Protein AF-E2S4E9-F1 (afdb_monomer)

Radius of gyration: 18.9 Å; Cα contacts (8 Å, |Δi|>4): 84; chains: 1; bounding box: 50×33×47 Å

Sequence (139 aa):
MYGCVAVSAIFLILALAISSYWALLGMSIAMVLSCIPWTILRVSIDSKDRKPLSSLDEYEARVLDQWRRKAFQLSNAFLFAGGLVTLLVGNWFLGGGITGTIGTKYLLGAGYYLLFSYFISATLPAVGYALTFNQNSED

Nearest PDB structures (foldseek):
  8gym-assembly1_x  TM=4.354E-01  e=5.637E-01  Tetrahymena thermophila SB210

pLDDT: mean 72.75, std 10.03, range [39.22, 86.31]

Foldseek 3Di:
DVVLLVQLVVLLVVCLVVVDPVSVVSSVVSVVVLVVVVVVLCVVCVVVVPDPPVPDDPVLVVQLVVQLVVLVVQLVVLVVVLVVCLVVCCCPPVVPDLDDPVSVSSVVVSVSSNVSSCSVSSCRSSVSSCVVVVVPPDD

Structure (mmCIF, N/CA/C/O backbone):
data_AF-E2S4E9-F1
#
_entry.id   AF-E2S4E9-F1
#
loop_
_atom_site.group_PDB
_atom_site.id
_atom_site.type_symbol
_atom_site.label_atom_id
_atom_site.label_alt_id
_atom_site.label_comp_id
_atom_site.label_asym_id
_atom_site.label_entity_id
_atom_site.label_seq_id
_atom_site.pdbx_PDB_ins_code
_atom_site.Cartn_x
_atom_site.Cartn_y
_atom_site.Cartn_z
_atom_site.occupancy
_atom_site.B_iso_or_equiv
_atom_site.auth_seq_id
_atom_site.auth_comp_id
_atom_site.auth_asym_id
_atom_site.auth_atom_id
_atom_site.pdbx_PDB_model_num
ATOM 1 N N . MET A 1 1 ? -4.400 11.845 4.364 1.00 73.94 1 MET A N 1
ATOM 2 C CA . MET A 1 1 ? -3.660 10.597 4.061 1.00 73.94 1 MET A CA 1
ATOM 3 C C . MET A 1 1 ? -3.758 10.207 2.589 1.00 73.94 1 MET A C 1
ATOM 5 O O . MET A 1 1 ? -2.726 10.204 1.935 1.00 73.94 1 MET A O 1
ATOM 9 N N . TYR A 1 2 ? -4.956 9.935 2.048 1.00 76.81 2 TYR A N 1
ATOM 10 C CA . TYR A 1 2 ? -5.120 9.504 0.647 1.00 76.81 2 TYR A CA 1
ATOM 11 C C . TYR A 1 2 ? -4.526 10.483 -0.378 1.00 76.81 2 TYR A C 1
ATOM 13 O O . TYR A 1 2 ? -3.911 10.041 -1.338 1.00 76.81 2 TYR A O 1
ATOM 21 N N . GLY A 1 3 ? -4.606 11.797 -0.130 1.00 76.56 3 GLY A N 1
ATOM 22 C CA . GLY A 1 3 ? -3.938 12.801 -0.968 1.00 76.56 3 GLY A CA 1
ATOM 23 C C . GLY A 1 3 ? -2.413 12.637 -1.020 1.00 76.56 3 GLY A C 1
ATOM 24 O O . GLY A 1 3 ? -1.836 12.656 -2.098 1.00 76.56 3 GLY A O 1
ATOM 25 N N . CYS A 1 4 ? -1.753 12.385 0.116 1.00 78.12 4 CYS A N 1
ATOM 26 C CA . CYS A 1 4 ? -0.304 12.149 0.161 1.00 78.12 4 CYS A CA 1
ATOM 27 C C . CYS A 1 4 ? 0.091 10.850 -0.557 1.00 78.12 4 CYS A C 1
ATOM 29 O O . CYS A 1 4 ? 1.117 10.814 -1.227 1.00 78.12 4 CYS A O 1
ATOM 31 N N . VAL A 1 5 ? -0.743 9.810 -0.447 1.00 79.62 5 VAL A N 1
ATOM 32 C CA . VAL A 1 5 ? -0.563 8.533 -1.157 1.00 79.62 5 VAL A CA 1
ATOM 33 C C . VAL A 1 5 ? -0.749 8.704 -2.670 1.00 79.62 5 VAL A C 1
ATOM 35 O O . VAL A 1 5 ? 0.020 8.161 -3.454 1.00 79.62 5 VAL A O 1
ATOM 38 N N . ALA A 1 6 ? -1.728 9.502 -3.104 1.00 81.62 6 ALA A N 1
ATOM 39 C CA . ALA A 1 6 ? -1.923 9.810 -4.519 1.00 81.62 6 ALA A CA 1
ATOM 40 C C . ALA A 1 6 ? -0.744 10.616 -5.086 1.00 81.62 6 ALA A C 1
ATOM 42 O O . ALA A 1 6 ? -0.234 10.302 -6.159 1.00 81.62 6 ALA A O 1
ATOM 43 N N . VAL A 1 7 ? -0.262 11.612 -4.337 1.00 82.25 7 VAL A N 1
ATOM 44 C CA . VAL A 1 7 ? 0.911 12.411 -4.716 1.00 82.25 7 VAL A CA 1
ATOM 45 C C . VAL A 1 7 ? 2.163 11.535 -4.811 1.00 82.25 7 VAL A C 1
ATOM 47 O O . VAL A 1 7 ? 2.887 11.627 -5.801 1.00 82.25 7 VAL A O 1
ATOM 50 N N . SER A 1 8 ? 2.409 10.638 -3.850 1.00 80.31 8 SER A N 1
ATOM 51 C CA . SER A 1 8 ? 3.558 9.725 -3.922 1.00 80.31 8 SER A CA 1
ATOM 52 C C . SER A 1 8 ? 3.439 8.724 -5.077 1.00 80.31 8 SER A C 1
ATOM 54 O O . SER A 1 8 ? 4.441 8.450 -5.736 1.00 80.31 8 SER A O 1
ATOM 56 N N . ALA A 1 9 ? 2.235 8.245 -5.404 1.00 81.56 9 ALA A N 1
ATOM 57 C CA . ALA A 1 9 ? 2.006 7.403 -6.578 1.00 81.56 9 ALA A CA 1
ATOM 58 C C . ALA A 1 9 ? 2.299 8.142 -7.899 1.00 81.56 9 ALA A C 1
ATOM 60 O O . ALA A 1 9 ? 2.936 7.579 -8.788 1.00 81.56 9 ALA A O 1
ATOM 61 N N . ILE A 1 10 ? 1.912 9.417 -8.018 1.00 83.94 10 ILE A N 1
ATOM 62 C CA . ILE A 1 10 ? 2.220 10.249 -9.195 1.00 83.94 10 ILE A CA 1
ATOM 63 C C . ILE A 1 10 ? 3.736 10.437 -9.342 1.00 83.94 10 ILE A C 1
ATOM 65 O O . ILE A 1 10 ? 4.281 10.251 -10.433 1.00 83.94 10 ILE A O 1
ATOM 69 N N . PHE A 1 11 ? 4.437 10.740 -8.245 1.00 80.50 11 PHE A N 1
ATOM 70 C CA . PHE A 1 11 ? 5.897 10.859 -8.259 1.00 80.50 11 PHE A CA 1
ATOM 71 C C . PHE A 1 11 ? 6.598 9.538 -8.595 1.00 80.50 11 PHE A C 1
ATOM 73 O O . PHE A 1 11 ? 7.605 9.565 -9.299 1.00 80.50 11 PHE A O 1
ATOM 80 N N . LEU A 1 12 ? 6.059 8.388 -8.175 1.00 80.62 12 LEU A N 1
ATOM 81 C CA . LEU A 1 12 ? 6.574 7.074 -8.570 1.00 80.62 12 LEU A CA 1
ATOM 82 C C . LEU A 1 12 ? 6.450 6.845 -10.081 1.00 80.62 12 LEU A C 1
ATOM 84 O O . LEU A 1 12 ? 7.404 6.393 -10.712 1.00 80.62 12 LEU A O 1
ATOM 88 N N . ILE A 1 13 ? 5.298 7.168 -10.673 1.00 82.56 13 ILE A N 1
ATOM 89 C CA . ILE A 1 13 ? 5.078 7.020 -12.120 1.00 82.56 13 ILE A CA 1
ATOM 90 C C . ILE A 1 13 ? 6.066 7.903 -12.892 1.00 82.56 13 ILE A C 1
ATOM 92 O O . ILE A 1 13 ? 6.732 7.429 -13.813 1.00 82.56 13 ILE A O 1
ATOM 96 N N . LEU A 1 14 ? 6.231 9.159 -12.468 1.00 81.31 14 LEU A N 1
ATOM 97 C CA . LEU A 1 14 ? 7.222 10.088 -13.026 1.00 81.31 14 LEU A CA 1
ATOM 98 C C . LEU A 1 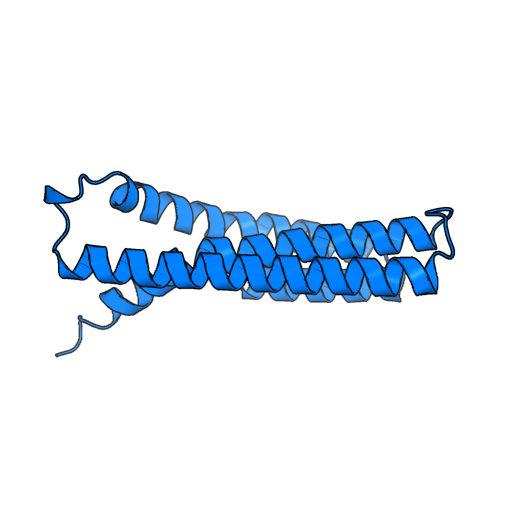14 ? 8.659 9.572 -12.867 1.00 81.31 14 LEU A C 1
ATOM 100 O O . LEU A 1 14 ? 9.451 9.654 -13.808 1.00 81.31 14 LEU A O 1
ATOM 104 N N . ALA A 1 15 ? 8.999 9.012 -11.705 1.00 78.62 15 ALA A N 1
ATOM 105 C CA . ALA A 1 15 ? 10.314 8.437 -11.438 1.00 78.62 15 ALA A CA 1
ATOM 106 C C . ALA A 1 15 ? 10.614 7.236 -12.342 1.00 78.62 15 ALA A C 1
ATOM 108 O O . ALA A 1 15 ? 11.715 7.134 -12.882 1.00 78.62 15 ALA A O 1
ATOM 109 N N . LEU A 1 16 ? 9.638 6.350 -12.547 1.00 76.62 16 LEU A N 1
ATOM 110 C CA . LEU A 1 16 ? 9.786 5.177 -13.408 1.00 76.62 16 LEU A CA 1
ATOM 111 C C . LEU A 1 16 ? 9.882 5.563 -14.892 1.00 76.62 16 LEU A C 1
ATOM 113 O O . LEU A 1 16 ? 10.713 4.992 -15.605 1.00 76.62 16 LEU A O 1
ATOM 117 N N . ALA A 1 17 ? 9.094 6.552 -15.330 1.00 78.69 17 ALA A N 1
ATOM 118 C CA . ALA A 1 17 ? 9.043 7.016 -16.717 1.00 78.69 17 ALA A CA 1
ATOM 119 C C . ALA A 1 17 ? 10.287 7.820 -17.130 1.00 78.69 17 ALA A C 1
ATOM 121 O O . ALA A 1 17 ? 10.865 7.563 -18.182 1.00 78.69 17 ALA A O 1
ATOM 122 N N . ILE A 1 18 ? 10.720 8.771 -16.298 1.00 79.56 18 ILE A N 1
ATOM 123 C CA . ILE A 1 18 ? 11.796 9.724 -16.634 1.00 79.56 18 ILE A CA 1
ATOM 124 C C . ILE A 1 18 ? 13.144 9.285 -16.030 1.00 79.56 18 ILE A C 1
ATOM 126 O O . ILE A 1 18 ? 14.186 9.859 -16.323 1.00 79.56 18 ILE A O 1
ATOM 130 N N . SER A 1 19 ? 13.161 8.234 -15.199 1.00 71.25 19 SER A N 1
ATOM 131 C CA . SER A 1 19 ? 14.354 7.783 -14.465 1.00 71.25 19 SER A CA 1
ATOM 132 C C . SER A 1 19 ? 14.972 8.892 -13.600 1.00 71.25 19 SER A C 1
ATOM 134 O O . SER A 1 19 ? 16.190 8.974 -13.445 1.00 71.25 19 SER A O 1
ATOM 136 N N . SER A 1 20 ? 14.123 9.763 -13.047 1.00 76.69 20 SER A N 1
ATOM 137 C CA . SER A 1 20 ? 14.541 10.936 -12.279 1.00 76.69 20 SER A CA 1
ATOM 138 C C . SER A 1 20 ? 14.739 10.601 -10.802 1.00 76.69 20 SER A C 1
ATOM 140 O O . SER A 1 20 ? 13.790 10.256 -10.094 1.00 76.69 20 SER A O 1
ATOM 142 N N . TYR A 1 21 ? 15.968 10.774 -10.315 1.00 75.56 21 TYR A N 1
ATOM 143 C CA . TYR A 1 21 ? 16.309 10.620 -8.897 1.00 75.56 21 TYR A CA 1
ATOM 144 C C . TYR A 1 21 ? 15.523 11.590 -7.995 1.00 75.56 21 TYR A C 1
ATOM 146 O O . TYR A 1 21 ? 15.087 11.225 -6.904 1.00 75.56 21 TYR A O 1
ATOM 154 N N . TRP A 1 22 ? 15.253 12.804 -8.480 1.00 75.44 22 TRP A N 1
ATOM 155 C CA . TRP A 1 22 ? 14.478 13.813 -7.752 1.00 75.44 22 TRP A CA 1
ATOM 156 C C . TRP A 1 22 ? 13.023 13.396 -7.530 1.00 75.44 22 TRP A C 1
ATOM 158 O O . TRP A 1 22 ? 12.448 13.690 -6.483 1.00 75.44 22 TRP A O 1
ATOM 168 N N . ALA A 1 23 ? 12.439 12.666 -8.483 1.00 75.38 23 ALA A N 1
ATOM 169 C CA . ALA A 1 23 ? 11.085 12.141 -8.347 1.00 75.38 23 ALA A CA 1
ATOM 170 C C . ALA A 1 23 ? 11.014 11.001 -7.312 1.00 75.38 23 ALA A C 1
ATOM 172 O O . ALA A 1 23 ? 10.057 10.948 -6.542 1.00 75.38 23 ALA A O 1
ATOM 173 N N . LEU A 1 24 ? 12.047 10.150 -7.212 1.00 75.88 24 LEU A N 1
ATOM 174 C CA . LEU A 1 24 ? 12.150 9.137 -6.146 1.00 75.88 24 LEU A CA 1
ATOM 175 C C . LEU A 1 24 ? 12.261 9.776 -4.756 1.00 75.88 24 LEU A C 1
ATOM 177 O O . LEU A 1 24 ? 11.651 9.303 -3.794 1.00 75.88 24 LEU A O 1
ATOM 181 N N . LEU A 1 25 ? 13.011 10.873 -4.648 1.00 78.88 25 LEU A N 1
ATOM 182 C CA . LEU A 1 25 ? 13.149 11.618 -3.399 1.00 78.88 25 LEU A CA 1
ATOM 183 C C . LEU A 1 25 ? 11.813 12.276 -3.011 1.00 78.88 25 LEU A C 1
ATOM 185 O O . LEU A 1 25 ? 11.338 12.086 -1.891 1.00 78.88 25 LEU A O 1
ATOM 189 N N . GLY A 1 26 ? 11.151 12.957 -3.953 1.00 78.94 26 GLY A N 1
ATOM 190 C CA . GLY A 1 26 ? 9.826 13.554 -3.744 1.00 78.94 26 GLY A CA 1
ATOM 191 C C . GLY A 1 26 ? 8.762 12.530 -3.334 1.00 78.94 26 GLY A C 1
ATOM 192 O O . GLY A 1 26 ? 8.004 12.761 -2.391 1.00 78.94 26 GLY A O 1
ATOM 193 N N . MET A 1 27 ? 8.764 11.354 -3.968 1.00 82.19 27 MET A N 1
ATOM 194 C CA . MET A 1 27 ? 7.931 10.219 -3.572 1.00 82.19 27 MET A CA 1
ATOM 195 C C . MET A 1 27 ? 8.204 9.786 -2.127 1.00 82.19 27 MET A C 1
ATOM 197 O O . MET A 1 27 ? 7.263 9.608 -1.352 1.00 82.19 27 MET A O 1
ATOM 201 N N . SER A 1 28 ? 9.477 9.610 -1.768 1.00 79.12 28 SER A N 1
ATOM 202 C CA . SER A 1 28 ? 9.884 9.140 -0.439 1.00 79.12 28 SER A CA 1
ATOM 203 C C . SER A 1 28 ? 9.421 10.106 0.652 1.00 79.12 28 SER A C 1
ATOM 205 O O . SER A 1 28 ? 8.851 9.677 1.654 1.00 79.12 28 SER A O 1
ATOM 207 N N . ILE A 1 29 ? 9.564 11.416 0.423 1.00 84.06 29 ILE A N 1
ATOM 208 C CA . ILE A 1 29 ? 9.068 12.456 1.338 1.00 84.06 29 ILE A CA 1
ATOM 209 C C . ILE A 1 29 ? 7.545 12.381 1.473 1.00 84.06 29 ILE A C 1
ATOM 211 O O . ILE A 1 29 ? 7.028 12.347 2.590 1.00 84.06 29 ILE A O 1
ATOM 215 N N . ALA A 1 30 ? 6.815 12.318 0.357 1.00 81.88 30 ALA A N 1
ATOM 216 C CA . ALA A 1 30 ? 5.355 12.227 0.380 1.00 81.88 30 ALA A CA 1
ATOM 217 C C . ALA A 1 30 ? 4.868 10.965 1.117 1.00 81.88 30 ALA A C 1
ATOM 219 O O . ALA A 1 30 ? 3.859 11.006 1.827 1.00 81.88 30 ALA A O 1
ATOM 220 N N . MET A 1 31 ? 5.616 9.863 1.015 1.00 79.19 31 MET A N 1
ATOM 221 C CA . MET A 1 31 ? 5.332 8.622 1.729 1.00 79.19 31 MET A CA 1
ATOM 222 C C . MET A 1 31 ? 5.544 8.761 3.241 1.00 79.19 31 MET A C 1
ATOM 224 O O . MET A 1 31 ? 4.669 8.375 4.016 1.00 79.19 31 MET A O 1
ATOM 228 N N . VAL A 1 32 ? 6.644 9.382 3.674 1.00 84.00 32 VAL A N 1
ATOM 229 C CA . VAL A 1 32 ? 6.897 9.674 5.098 1.00 84.00 32 VAL A CA 1
ATOM 230 C C . VAL A 1 32 ? 5.807 10.587 5.662 1.00 84.00 32 VAL A C 1
ATOM 232 O O . VAL A 1 32 ? 5.254 10.306 6.725 1.00 84.00 32 VAL A O 1
ATOM 235 N N . LEU A 1 33 ? 5.411 11.622 4.918 1.00 83.56 33 LEU A N 1
ATOM 236 C CA . LEU A 1 33 ? 4.315 12.510 5.312 1.00 83.56 33 LEU A CA 1
ATOM 237 C C . LEU A 1 33 ? 2.973 11.778 5.409 1.00 83.56 33 LEU A C 1
ATOM 239 O O . LEU A 1 33 ? 2.164 12.115 6.268 1.00 83.56 33 LEU A O 1
ATOM 243 N N . SER A 1 34 ? 2.733 10.754 4.582 1.00 78.69 34 SER A N 1
ATOM 244 C CA . SER A 1 34 ? 1.524 9.923 4.669 1.00 78.69 34 SER A CA 1
ATOM 245 C C . SER A 1 34 ? 1.478 9.051 5.931 1.00 78.69 34 SER A C 1
ATOM 247 O O . SER A 1 34 ? 0.390 8.705 6.397 1.00 78.69 34 SER A O 1
ATOM 249 N N . CYS A 1 35 ? 2.636 8.767 6.535 1.00 79.00 35 CYS A N 1
ATOM 250 C CA . CYS A 1 35 ? 2.740 7.983 7.762 1.00 79.00 35 CYS A CA 1
ATOM 251 C C . CYS A 1 35 ? 2.212 8.750 8.990 1.00 79.00 35 CYS A C 1
ATOM 253 O O . CYS A 1 35 ? 1.656 8.148 9.907 1.00 79.00 35 CYS A O 1
ATOM 255 N N . ILE A 1 36 ? 2.302 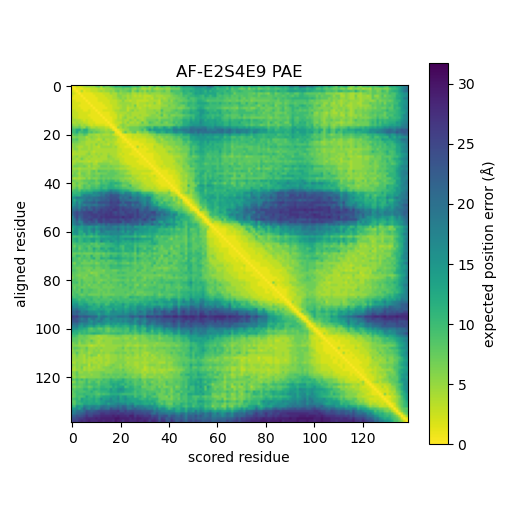10.085 8.990 1.00 79.62 36 ILE A N 1
ATOM 256 C CA . ILE A 1 36 ? 1.807 10.945 10.079 1.00 79.62 36 ILE A CA 1
ATOM 257 C C . ILE A 1 36 ? 0.288 10.773 10.294 1.00 79.62 36 ILE A C 1
ATOM 259 O O . ILE A 1 36 ? -0.111 10.344 11.378 1.00 79.62 36 ILE A O 1
ATOM 263 N N . PRO A 1 37 ? -0.589 11.023 9.296 1.00 73.75 37 PRO A N 1
ATOM 264 C CA . PRO A 1 37 ? -2.022 10.819 9.469 1.00 73.75 37 PRO A CA 1
ATOM 265 C C . PRO A 1 37 ? -2.382 9.342 9.667 1.00 73.75 37 PRO A C 1
ATOM 267 O O . PRO A 1 37 ? -3.342 9.063 10.376 1.00 73.75 37 PRO A O 1
ATOM 270 N N . TRP A 1 38 ? -1.620 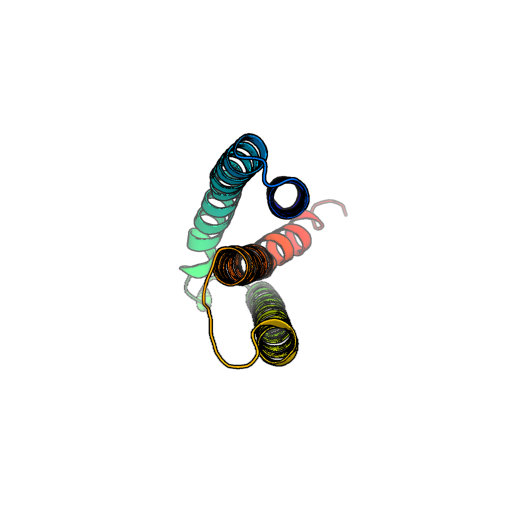8.397 9.098 1.00 78.00 38 TRP A N 1
ATOM 271 C CA . TRP A 1 38 ? -1.817 6.966 9.357 1.00 78.00 38 TRP A CA 1
ATOM 272 C C . TRP A 1 38 ? -1.609 6.617 10.838 1.00 78.00 38 TRP A C 1
ATOM 274 O O . TRP A 1 38 ? -2.425 5.911 11.430 1.00 78.00 38 TRP A O 1
ATOM 284 N N . THR A 1 39 ? -0.560 7.166 11.453 1.00 76.19 39 THR A N 1
ATOM 285 C CA . THR A 1 39 ? -0.242 6.951 12.871 1.00 76.19 39 THR A CA 1
ATOM 286 C C . THR A 1 39 ? -1.317 7.563 13.762 1.00 76.19 39 THR A C 1
ATOM 288 O O . THR A 1 39 ? -1.796 6.906 14.680 1.00 76.19 39 THR A O 1
ATOM 291 N N . ILE A 1 40 ? -1.767 8.782 13.449 1.00 75.56 40 ILE A N 1
ATOM 292 C CA . ILE A 1 40 ? -2.855 9.452 14.178 1.00 75.56 40 ILE A CA 1
ATOM 293 C C . ILE A 1 40 ? -4.154 8.637 14.089 1.00 75.56 40 ILE A C 1
ATOM 295 O O . ILE A 1 40 ? -4.788 8.391 15.114 1.00 75.56 40 ILE A O 1
ATOM 299 N N . LEU A 1 41 ? -4.520 8.154 12.894 1.00 72.50 41 LEU A N 1
ATOM 300 C CA . LEU A 1 41 ? -5.685 7.282 12.699 1.00 72.50 41 LEU A CA 1
ATOM 301 C C . LEU A 1 41 ? -5.565 6.001 13.533 1.00 72.50 41 LEU A C 1
ATOM 303 O O . LEU A 1 41 ? -6.499 5.653 14.254 1.00 72.50 41 LEU A O 1
ATOM 307 N N . ARG A 1 42 ? -4.407 5.330 13.510 1.00 71.88 42 ARG A N 1
ATOM 308 C CA . ARG A 1 42 ? -4.183 4.114 14.307 1.00 71.88 42 ARG A CA 1
ATOM 309 C C . ARG A 1 42 ? -4.272 4.365 15.805 1.00 71.88 42 ARG A C 1
ATOM 311 O O . ARG A 1 42 ? -4.934 3.593 16.484 1.00 71.88 42 ARG A O 1
ATOM 318 N N . VAL A 1 43 ? -3.675 5.441 16.310 1.00 69.00 43 VAL A N 1
ATOM 319 C CA . VAL A 1 43 ? -3.728 5.791 17.739 1.00 69.00 43 VAL A CA 1
ATOM 320 C C . VAL A 1 43 ? -5.151 6.153 18.168 1.00 69.00 43 VAL A C 1
ATOM 322 O O . VAL A 1 43 ? -5.597 5.719 19.227 1.00 69.00 43 VAL A O 1
ATOM 325 N N . SER A 1 44 ? -5.896 6.888 17.335 1.00 64.19 44 SER A N 1
ATOM 326 C CA . SER A 1 44 ? -7.286 7.250 17.644 1.00 64.19 44 SER A CA 1
ATOM 327 C C . SER A 1 44 ? -8.185 6.018 17.810 1.00 64.19 44 SER A C 1
ATOM 329 O O . SER A 1 44 ? -9.043 5.987 18.693 1.00 64.19 44 SER A O 1
ATOM 331 N N . ILE A 1 45 ? -7.927 4.966 17.031 1.00 64.25 45 ILE A N 1
ATOM 332 C CA . ILE A 1 45 ? -8.709 3.727 17.050 1.00 64.25 45 ILE A CA 1
ATOM 333 C C . ILE A 1 45 ? -8.180 2.713 18.044 1.00 64.25 45 ILE A C 1
ATOM 335 O O . ILE A 1 45 ? -8.986 1.962 18.567 1.00 64.25 45 ILE A O 1
ATOM 339 N N . ASP A 1 46 ? -6.891 2.716 18.387 1.00 63.75 46 ASP A N 1
ATOM 340 C CA . ASP A 1 46 ? -6.336 1.797 19.395 1.00 63.75 46 ASP A CA 1
ATOM 341 C C . ASP A 1 46 ? -7.082 1.915 20.738 1.00 63.75 46 ASP A C 1
ATOM 343 O O . ASP A 1 46 ? -7.337 0.919 21.413 1.00 63.75 46 ASP A O 1
ATOM 347 N N . SER A 1 47 ? -7.547 3.124 21.077 1.00 57.00 47 SER A N 1
ATOM 348 C CA . SER A 1 47 ? -8.385 3.369 22.260 1.00 57.00 47 SER A CA 1
ATOM 349 C C . SER A 1 47 ? -9.781 2.728 22.198 1.00 57.00 47 SER A C 1
ATOM 351 O O . SER A 1 47 ? -10.372 2.448 23.240 1.00 57.00 47 SER A O 1
ATOM 353 N N . LYS A 1 48 ? -10.316 2.501 20.993 1.00 56.31 48 LYS A N 1
ATOM 354 C CA . LYS A 1 48 ? -11.627 1.892 20.721 1.00 56.31 48 LYS A CA 1
ATOM 355 C C . LYS A 1 48 ? -11.506 0.386 20.456 1.00 56.31 48 LYS A C 1
ATOM 357 O O . LYS A 1 48 ? -12.311 -0.369 20.984 1.00 56.31 48 LYS A O 1
ATOM 362 N N . ASP A 1 49 ? -10.458 -0.046 19.756 1.00 53.38 49 ASP A N 1
ATOM 363 C CA . ASP A 1 49 ? -10.114 -1.452 19.492 1.00 53.38 49 ASP A CA 1
ATOM 364 C C . ASP A 1 49 ? -9.734 -2.215 20.775 1.00 53.38 49 ASP A C 1
ATOM 366 O O . ASP A 1 49 ? -9.968 -3.419 20.866 1.00 53.38 49 ASP A O 1
ATOM 370 N N . ARG A 1 50 ? -9.161 -1.541 21.786 1.00 55.03 50 ARG A N 1
ATOM 371 C CA . ARG A 1 50 ? -8.827 -2.154 23.089 1.00 55.03 50 ARG A CA 1
ATOM 372 C C . ARG A 1 50 ? -9.991 -2.222 24.075 1.00 55.03 50 ARG A C 1
ATOM 374 O O . ARG A 1 50 ? -9.823 -2.798 25.153 1.00 55.03 50 ARG A O 1
ATOM 381 N N . LYS A 1 51 ? -11.148 -1.628 23.770 1.00 54.12 51 LYS A N 1
ATOM 382 C CA . LYS A 1 51 ? -12.291 -1.688 24.686 1.00 54.12 51 LYS A CA 1
ATOM 383 C C . LYS A 1 51 ? -12.923 -3.084 24.653 1.00 54.12 51 LYS A C 1
ATOM 385 O O . LYS A 1 51 ? -13.139 -3.626 23.571 1.00 54.12 51 LYS A O 1
ATOM 390 N N . PRO A 1 52 ? -13.237 -3.684 25.817 1.00 45.81 52 PRO A N 1
ATOM 391 C CA . PRO A 1 52 ? -13.955 -4.949 25.852 1.00 45.81 52 PRO A CA 1
ATOM 392 C C . PRO A 1 52 ? -15.332 -4.775 25.198 1.00 45.81 52 PRO A C 1
ATOM 394 O O . PRO A 1 52 ? -15.998 -3.762 25.420 1.00 45.81 52 PRO A O 1
ATOM 397 N N . LEU A 1 53 ? -15.751 -5.776 24.415 1.00 51.91 53 LEU A N 1
ATOM 398 C CA . LEU A 1 53 ? -17.020 -5.818 23.663 1.00 51.91 53 LEU A CA 1
ATOM 399 C C . LEU A 1 53 ? -18.257 -5.507 24.521 1.00 51.91 53 LEU A C 1
ATOM 401 O O . LEU A 1 53 ? -19.249 -5.027 23.996 1.00 51.91 53 LEU A O 1
ATOM 405 N N . SER A 1 54 ? -18.182 -5.719 25.837 1.00 53.25 54 SER A N 1
ATOM 406 C CA . SER A 1 54 ? -19.233 -5.377 26.804 1.00 53.25 54 SER A CA 1
ATOM 407 C C . SER A 1 54 ? -19.412 -3.875 27.063 1.00 53.25 54 SER A C 1
ATOM 409 O O . SER A 1 54 ? -20.348 -3.490 27.755 1.00 5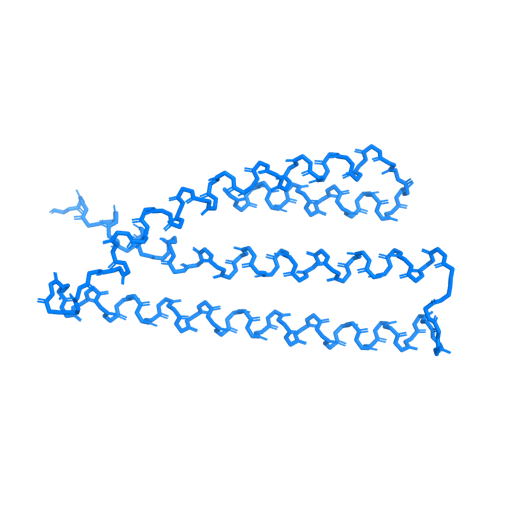3.25 54 SER A O 1
ATOM 411 N N . SER A 1 55 ? -18.502 -3.032 26.567 1.00 51.88 55 SER A N 1
ATOM 412 C CA . SER A 1 55 ? -18.527 -1.573 26.745 1.00 51.88 55 SER A CA 1
ATOM 413 C C . SER A 1 55 ? -18.833 -0.800 25.457 1.00 51.88 55 SER A C 1
ATOM 415 O O . SER A 1 55 ? -18.929 0.427 25.502 1.00 51.88 55 SER A O 1
ATOM 417 N N . LEU A 1 56 ? -18.962 -1.504 24.326 1.00 57.72 56 LEU A N 1
ATOM 418 C CA . LEU A 1 56 ? -19.416 -0.955 23.051 1.00 57.72 56 LEU A CA 1
ATOM 419 C C . LEU A 1 56 ? -20.899 -1.279 22.870 1.00 57.72 56 LEU A C 1
ATOM 421 O O . LEU A 1 56 ? -21.328 -2.391 23.170 1.00 57.72 56 LEU A O 1
ATOM 425 N N . ASP A 1 57 ? -21.662 -0.323 22.348 1.00 66.06 57 ASP A N 1
ATOM 426 C CA . ASP A 1 57 ? -23.050 -0.570 21.973 1.00 66.06 57 ASP A CA 1
ATOM 427 C C . ASP A 1 57 ? -23.110 -1.626 20.851 1.00 66.06 57 ASP A C 1
ATOM 429 O O . ASP A 1 57 ? -22.242 -1.691 19.973 1.00 66.06 57 ASP A O 1
ATOM 433 N N . GLU A 1 58 ? -24.133 -2.475 20.858 1.00 67.31 58 GLU A N 1
ATOM 434 C CA . GLU A 1 58 ? -24.242 -3.643 19.970 1.00 67.31 58 GLU A CA 1
ATOM 435 C C . GLU A 1 58 ? -24.393 -3.242 18.488 1.00 67.31 58 GLU A C 1
ATOM 437 O O . GLU A 1 58 ? -24.164 -4.025 17.557 1.00 67.31 58 GLU A O 1
ATOM 442 N N . TYR A 1 59 ? -24.758 -1.983 18.249 1.00 63.09 59 TYR A N 1
ATOM 443 C CA . TYR A 1 59 ? -24.704 -1.336 16.944 1.00 63.09 59 TYR A CA 1
ATOM 444 C C . TYR A 1 59 ? -23.271 -0.942 16.533 1.00 63.09 59 TYR A C 1
ATOM 446 O O . TYR A 1 59 ? -22.854 -1.223 15.408 1.00 63.09 59 TYR A O 1
ATOM 454 N N . GLU A 1 60 ? -22.482 -0.365 17.444 1.00 66.94 60 GLU A N 1
ATOM 455 C CA . GLU A 1 60 ? -21.103 0.082 17.197 1.00 66.94 60 GLU A CA 1
ATOM 456 C C . GLU A 1 60 ? -20.184 -1.094 16.837 1.00 66.94 60 GLU A C 1
ATOM 458 O O . GLU A 1 60 ? -19.399 -1.006 15.888 1.00 66.94 60 GLU A O 1
ATOM 463 N N . ALA A 1 61 ? -20.359 -2.234 17.514 1.00 67.69 61 ALA A N 1
ATOM 464 C CA . ALA A 1 61 ? -19.636 -3.470 17.215 1.00 67.69 61 ALA A CA 1
ATOM 465 C C . ALA A 1 61 ? -19.943 -4.010 15.803 1.00 67.69 61 ALA A C 1
ATOM 467 O O . ALA A 1 61 ? -19.029 -4.387 15.065 1.00 67.69 61 ALA A O 1
ATOM 468 N N . ARG A 1 62 ? -21.219 -3.990 15.383 1.00 72.75 62 ARG A N 1
ATOM 469 C CA . ARG A 1 62 ? -21.636 -4.451 14.044 1.00 72.75 62 ARG A CA 1
ATOM 470 C C . ARG A 1 62 ? -21.069 -3.585 12.923 1.00 72.75 62 ARG A C 1
ATOM 472 O O . ARG A 1 62 ? -20.620 -4.120 11.907 1.00 72.75 62 ARG A O 1
ATOM 479 N N . VAL A 1 63 ? -21.057 -2.267 13.111 1.00 72.06 63 VAL A N 1
ATOM 480 C CA . VAL A 1 63 ? -20.479 -1.320 12.145 1.00 72.06 63 VAL A CA 1
ATOM 481 C C . VAL A 1 63 ? -18.973 -1.559 12.000 1.00 72.06 63 VAL A C 1
ATOM 483 O O . VAL A 1 63 ? -18.472 -1.653 10.876 1.00 72.06 63 VAL A O 1
ATOM 486 N N . LEU A 1 64 ? -18.250 -1.728 13.112 1.00 71.62 64 LEU A N 1
ATOM 487 C CA . LEU A 1 64 ? -16.811 -2.007 13.091 1.00 71.62 64 LEU A CA 1
ATOM 488 C C . LEU A 1 64 ? -16.484 -3.296 12.323 1.00 71.62 64 LEU A C 1
ATOM 490 O O . LEU A 1 64 ? -15.624 -3.290 11.438 1.00 71.62 64 LEU A O 1
ATOM 494 N N . ASP A 1 65 ? -17.206 -4.383 12.604 1.00 74.50 65 ASP A N 1
ATOM 495 C CA . ASP A 1 65 ? -17.011 -5.670 11.930 1.00 74.50 65 ASP A CA 1
ATOM 496 C C . ASP A 1 65 ? -17.324 -5.601 10.431 1.00 74.50 65 ASP A C 1
ATOM 498 O O . ASP A 1 65 ? -16.611 -6.195 9.612 1.00 74.50 65 ASP A O 1
ATOM 502 N N . GLN A 1 66 ? -18.348 -4.840 10.039 1.00 78.44 66 GLN A N 1
ATOM 503 C CA . GLN A 1 66 ? -18.683 -4.635 8.632 1.00 78.44 66 GLN A CA 1
ATOM 504 C C . GLN A 1 66 ? -17.552 -3.917 7.886 1.00 78.44 66 GLN A C 1
ATOM 506 O O . GLN A 1 66 ? -17.138 -4.359 6.808 1.00 78.44 66 GLN A O 1
ATOM 511 N N . TRP A 1 67 ? -17.015 -2.837 8.454 1.00 76.81 67 TRP A N 1
ATOM 512 C CA . TRP A 1 67 ? -15.912 -2.096 7.843 1.00 76.81 67 TRP A CA 1
ATOM 513 C C . TRP A 1 67 ? -14.604 -2.888 7.842 1.00 76.81 67 TRP A C 1
ATOM 515 O O . TRP A 1 67 ? -13.847 -2.813 6.872 1.00 76.81 67 TRP A O 1
ATOM 525 N N . ARG A 1 68 ? -14.363 -3.716 8.862 1.00 75.50 68 ARG A N 1
ATOM 526 C CA . ARG A 1 68 ? -13.216 -4.629 8.918 1.00 75.50 68 ARG A CA 1
ATOM 527 C C . ARG A 1 68 ? -13.294 -5.710 7.842 1.00 75.50 68 ARG A C 1
ATOM 529 O O . ARG A 1 68 ? -12.302 -5.951 7.154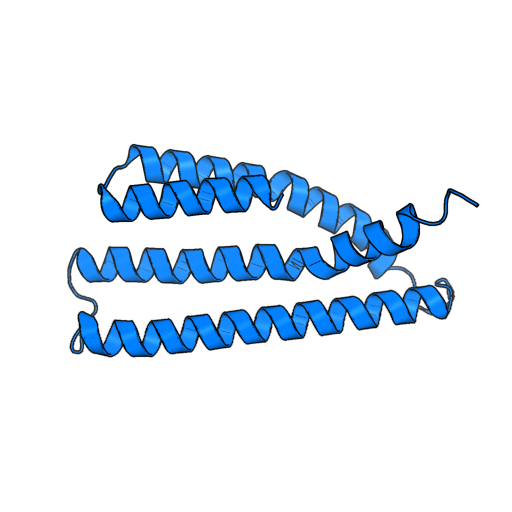 1.00 75.50 68 ARG A O 1
ATOM 536 N N . ARG A 1 69 ? -14.474 -6.304 7.624 1.00 78.56 69 ARG A N 1
ATOM 537 C CA . ARG A 1 69 ? -14.710 -7.249 6.516 1.00 78.56 69 ARG A CA 1
ATOM 538 C C . ARG A 1 69 ? -14.495 -6.589 5.159 1.00 78.56 69 ARG A C 1
ATOM 540 O O . ARG A 1 69 ? -13.811 -7.168 4.318 1.00 78.56 69 ARG A O 1
ATOM 547 N N . LYS A 1 70 ? -15.008 -5.370 4.957 1.00 78.94 70 LYS A N 1
ATOM 548 C CA . LYS A 1 70 ? -14.789 -4.616 3.711 1.00 78.94 70 LYS A CA 1
ATOM 549 C C . LYS A 1 70 ? -13.314 -4.291 3.486 1.00 78.94 70 LYS A C 1
ATOM 551 O O . LYS A 1 70 ? -12.823 -4.483 2.380 1.00 78.94 70 LYS A O 1
ATOM 556 N N . ALA A 1 71 ? -12.594 -3.862 4.521 1.00 79.00 71 ALA A N 1
ATOM 557 C CA . ALA A 1 71 ? -11.160 -3.592 4.440 1.00 79.00 71 ALA A CA 1
ATOM 558 C C . ALA A 1 71 ? -10.349 -4.850 4.101 1.00 79.00 71 ALA A C 1
ATOM 560 O O . ALA A 1 71 ? -9.449 -4.799 3.265 1.00 79.00 71 ALA A O 1
ATOM 561 N N . PHE A 1 72 ? -10.694 -5.991 4.703 1.00 77.19 72 PHE A N 1
ATOM 562 C CA . PHE A 1 72 ? -10.041 -7.264 4.409 1.00 77.19 72 PHE A CA 1
ATOM 563 C C . PHE A 1 72 ? -10.335 -7.742 2.983 1.00 77.19 72 PHE A C 1
ATOM 565 O O . PHE A 1 72 ? -9.421 -8.151 2.271 1.00 77.19 72 PHE A O 1
ATOM 572 N N . GLN A 1 73 ? -11.588 -7.636 2.532 1.00 83.00 73 GLN A N 1
ATOM 573 C CA . GLN A 1 73 ? -11.977 -7.983 1.166 1.00 83.00 73 GLN A CA 1
ATOM 574 C C . GLN A 1 73 ? -11.277 -7.090 0.133 1.00 83.00 73 GLN A C 1
ATOM 576 O O . GLN A 1 73 ? -10.794 -7.596 -0.877 1.00 83.00 73 GLN A O 1
ATOM 581 N N . LEU A 1 74 ? -11.170 -5.787 0.407 1.00 81.00 74 LEU A N 1
ATOM 582 C CA . LEU A 1 74 ? -10.458 -4.832 -0.440 1.00 81.00 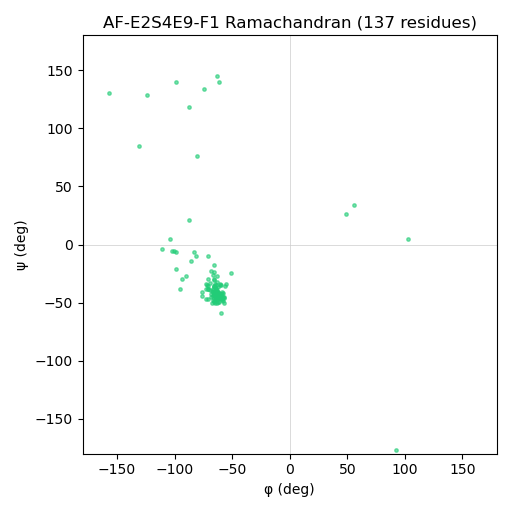74 LEU A CA 1
ATOM 583 C C . LEU A 1 74 ? -8.956 -5.146 -0.500 1.00 81.00 74 LEU A C 1
ATOM 585 O O . LEU A 1 74 ? -8.388 -5.209 -1.587 1.00 81.00 74 LEU A O 1
ATOM 589 N N . SER A 1 75 ? -8.332 -5.411 0.651 1.00 79.50 75 SER A N 1
ATOM 590 C CA . SER A 1 75 ? -6.923 -5.817 0.735 1.00 79.50 75 SER A CA 1
ATOM 591 C C . SER A 1 75 ? -6.661 -7.088 -0.070 1.00 79.50 75 SER A C 1
ATOM 593 O O . SER A 1 75 ? -5.723 -7.146 -0.862 1.00 79.50 75 SER A O 1
ATOM 595 N N . ASN A 1 76 ? -7.533 -8.089 0.068 1.00 82.19 76 ASN A N 1
ATOM 596 C CA . ASN A 1 76 ? -7.402 -9.348 -0.653 1.00 82.19 76 ASN A CA 1
ATOM 597 C C . ASN A 1 76 ? -7.600 -9.166 -2.166 1.00 82.19 76 ASN A C 1
ATOM 599 O O . ASN A 1 76 ? -6.870 -9.757 -2.956 1.00 82.19 76 ASN A O 1
ATOM 603 N N . ALA A 1 77 ? -8.536 -8.307 -2.582 1.00 83.94 77 ALA A N 1
ATOM 604 C CA . ALA A 1 77 ? -8.730 -7.964 -3.989 1.00 83.94 77 ALA A CA 1
ATOM 605 C C . ALA A 1 77 ? -7.501 -7.255 -4.580 1.00 83.94 77 ALA A C 1
ATOM 607 O O . ALA A 1 77 ? -7.068 -7.610 -5.675 1.00 83.94 77 ALA A O 1
ATOM 608 N N . PHE A 1 78 ? -6.902 -6.305 -3.852 1.00 84.44 78 PHE A N 1
ATOM 609 C CA . PHE A 1 78 ? -5.669 -5.638 -4.279 1.00 84.44 78 PHE A CA 1
ATOM 610 C C . PHE A 1 78 ? -4.474 -6.589 -4.327 1.00 84.44 78 PHE A C 1
ATOM 612 O O . PHE A 1 78 ? -3.713 -6.562 -5.288 1.00 84.44 78 PHE A O 1
ATOM 619 N N . LEU A 1 79 ? -4.311 -7.462 -3.332 1.00 84.50 79 LEU A N 1
ATOM 620 C CA . LEU A 1 79 ? -3.246 -8.467 -3.331 1.00 84.50 79 LEU A CA 1
ATOM 621 C C . LEU A 1 79 ? -3.402 -9.450 -4.488 1.00 84.50 79 LEU A C 1
ATOM 623 O O . LEU A 1 79 ? -2.424 -9.754 -5.169 1.00 84.50 79 LEU A O 1
ATOM 627 N N . PHE A 1 80 ? -4.627 -9.909 -4.742 1.00 85.00 80 PHE A N 1
ATOM 628 C CA . PHE A 1 80 ? -4.911 -10.808 -5.850 1.00 85.00 80 PHE A CA 1
ATOM 629 C C . PHE A 1 80 ? -4.651 -10.125 -7.194 1.00 85.00 80 PHE A C 1
ATOM 631 O O . PHE A 1 80 ? -3.893 -10.655 -8.001 1.00 85.00 80 PHE A O 1
ATOM 638 N N . ALA A 1 81 ? -5.197 -8.926 -7.416 1.00 86.31 81 ALA A N 1
ATOM 639 C CA . ALA A 1 81 ? -4.978 -8.162 -8.643 1.00 86.31 81 ALA A CA 1
ATOM 640 C C . ALA A 1 81 ? -3.491 -7.836 -8.856 1.00 86.31 81 ALA A C 1
ATOM 642 O O . ALA A 1 81 ? -2.957 -8.070 -9.939 1.00 86.31 81 ALA A O 1
ATOM 643 N N . GLY A 1 82 ? -2.803 -7.366 -7.814 1.00 82.81 82 GLY A N 1
ATOM 644 C CA . GLY A 1 82 ? -1.371 -7.087 -7.836 1.00 82.81 82 GLY A CA 1
ATOM 645 C C . GLY A 1 82 ? -0.533 -8.315 -8.143 1.00 82.81 82 GLY A C 1
ATOM 646 O O . GLY A 1 82 ? 0.352 -8.249 -8.991 1.00 82.81 82 GLY A O 1
ATOM 647 N N . GLY A 1 83 ? -0.828 -9.448 -7.504 1.00 82.38 83 GLY A N 1
ATOM 648 C CA . GLY A 1 83 ? -0.151 -10.718 -7.757 1.00 82.38 83 GLY A CA 1
ATOM 649 C C . GLY A 1 83 ? -0.363 -11.213 -9.186 1.00 82.38 83 GLY A C 1
ATOM 650 O O . GLY A 1 83 ? 0.596 -11.599 -9.848 1.00 82.38 83 GLY A O 1
ATOM 651 N N . LEU A 1 84 ? -1.591 -11.128 -9.701 1.00 85.44 84 LEU A N 1
ATOM 652 C CA . LEU A 1 84 ? -1.941 -11.570 -11.054 1.00 85.44 84 LEU A CA 1
ATOM 653 C C . LEU A 1 84 ? -1.261 -10.702 -12.120 1.00 85.44 84 LEU A C 1
ATOM 655 O O . LEU A 1 84 ? -0.634 -11.228 -13.038 1.00 85.44 84 LEU A O 1
ATOM 659 N N . VAL A 1 85 ? -1.294 -9.376 -11.954 1.00 83.81 85 VAL A N 1
ATOM 660 C CA . VAL A 1 85 ? -0.548 -8.440 -12.810 1.00 83.81 85 VAL A CA 1
ATOM 661 C C . VAL A 1 85 ? 0.950 -8.714 -12.714 1.00 83.81 85 VAL A C 1
ATOM 663 O O . VAL A 1 85 ? 1.625 -8.763 -13.740 1.00 83.81 85 VAL A O 1
ATOM 666 N N . THR A 1 86 ? 1.466 -8.962 -11.508 1.00 79.44 86 THR A N 1
ATOM 667 C CA . THR A 1 86 ? 2.897 -9.205 -11.310 1.00 79.44 86 THR A CA 1
ATOM 668 C C . THR A 1 86 ? 3.358 -10.507 -11.980 1.00 79.44 86 THR A C 1
ATOM 670 O O . THR A 1 86 ? 4.462 -10.580 -12.522 1.00 79.44 86 THR A O 1
ATOM 673 N N . LEU A 1 87 ? 2.514 -11.539 -11.988 1.00 79.81 87 LEU A N 1
ATOM 674 C CA . LEU A 1 87 ? 2.795 -12.795 -12.682 1.00 79.81 87 LEU A CA 1
ATOM 675 C C . LEU A 1 87 ? 2.724 -12.635 -14.202 1.00 79.81 87 LEU A C 1
ATOM 677 O O . LEU A 1 87 ? 3.635 -13.074 -14.899 1.00 79.81 87 LEU A O 1
ATOM 681 N N . LEU A 1 88 ? 1.682 -11.980 -14.724 1.00 81.12 88 LEU A N 1
ATOM 682 C CA . LEU A 1 88 ? 1.504 -11.791 -16.167 1.00 81.12 88 LEU A CA 1
ATOM 683 C C . LEU A 1 88 ? 2.599 -10.905 -16.765 1.00 81.12 88 LEU A C 1
ATOM 685 O O . LEU A 1 88 ? 3.225 -11.276 -17.757 1.00 81.12 88 LEU A O 1
ATOM 689 N N . VAL A 1 89 ? 2.857 -9.752 -16.146 1.00 76.12 89 VAL A N 1
ATOM 690 C CA . VAL A 1 89 ? 3.861 -8.796 -16.628 1.00 76.12 89 VAL A CA 1
ATOM 691 C C . VAL A 1 89 ? 5.269 -9.345 -16.406 1.00 76.12 89 VAL A C 1
ATOM 693 O O . VAL A 1 89 ? 6.109 -9.222 -17.292 1.00 76.12 89 VAL A O 1
ATOM 696 N N . GLY A 1 90 ? 5.518 -10.025 -15.284 1.00 70.69 90 GLY A N 1
ATOM 697 C CA . GLY A 1 90 ? 6.803 -10.667 -15.010 1.00 70.69 90 GLY A CA 1
ATOM 698 C C . GLY A 1 90 ? 7.124 -11.759 -16.029 1.00 70.69 90 GLY A C 1
ATOM 699 O O . GLY A 1 90 ? 8.228 -11.792 -16.564 1.00 70.69 90 GLY A O 1
ATOM 700 N N . ASN A 1 91 ? 6.149 -12.601 -16.371 1.00 71.31 91 ASN A N 1
ATOM 701 C CA . ASN A 1 91 ? 6.333 -13.649 -17.373 1.00 71.31 91 ASN A CA 1
ATOM 702 C C . ASN A 1 91 ? 6.551 -13.077 -18.787 1.00 71.31 91 ASN A C 1
ATOM 704 O O . ASN A 1 91 ? 7.412 -13.557 -19.519 1.00 71.31 91 ASN A O 1
ATOM 708 N N . TRP A 1 92 ? 5.812 -12.025 -19.161 1.00 67.62 92 TRP A N 1
ATOM 709 C CA . TRP A 1 92 ? 5.877 -11.439 -20.505 1.00 67.62 92 TRP A CA 1
ATOM 710 C C . TRP A 1 92 ? 7.120 -10.567 -20.739 1.00 67.62 92 TRP A C 1
ATOM 712 O O . TRP A 1 92 ? 7.711 -10.618 -21.814 1.00 67.62 92 TRP A O 1
ATOM 722 N N . PHE A 1 93 ? 7.522 -9.754 -19.755 1.00 62.66 93 PHE A N 1
ATOM 723 C CA . PHE A 1 93 ? 8.630 -8.800 -19.908 1.00 62.66 93 PHE A CA 1
ATOM 724 C C . PHE A 1 93 ? 9.986 -9.335 -19.453 1.00 62.66 93 PHE A C 1
ATOM 726 O O . PHE A 1 93 ? 11.003 -8.883 -19.974 1.00 62.66 93 PHE A O 1
ATOM 733 N N . LEU A 1 94 ? 10.032 -10.247 -18.475 1.00 62.22 94 LEU A N 1
ATOM 734 C CA . LEU A 1 94 ? 11.301 -10.700 -17.888 1.00 62.22 94 LEU A CA 1
ATOM 735 C C . LEU A 1 94 ? 11.752 -12.071 -18.395 1.00 62.22 94 LEU A C 1
ATOM 737 O O . LEU A 1 94 ? 12.862 -12.471 -18.063 1.00 62.22 94 LEU A O 1
ATOM 741 N N . GLY A 1 95 ? 10.943 -12.778 -19.196 1.00 56.62 95 GLY A N 1
ATOM 742 C CA . GLY A 1 95 ? 11.378 -13.932 -19.999 1.00 56.62 95 GLY A CA 1
ATOM 743 C C . GLY A 1 95 ? 12.187 -15.008 -19.258 1.00 56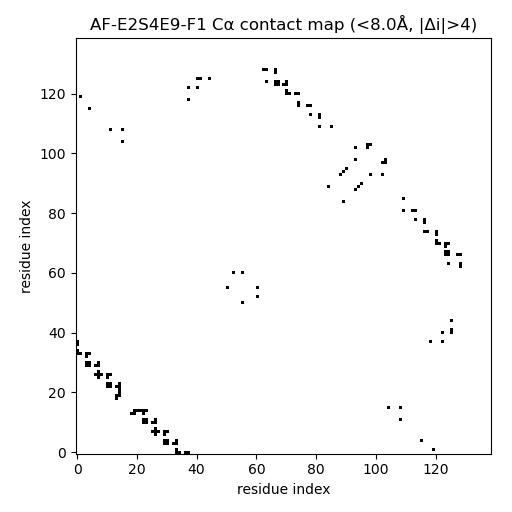.62 95 GLY A C 1
ATOM 744 O O . GLY A 1 95 ? 13.001 -15.682 -19.880 1.00 56.62 95 GLY A O 1
ATOM 745 N N . GLY A 1 96 ? 12.008 -15.151 -17.938 1.00 57.50 96 GLY A N 1
ATOM 746 C CA . GLY A 1 96 ? 12.746 -16.106 -17.104 1.00 57.50 96 GLY A CA 1
ATOM 747 C C . GLY A 1 96 ? 13.882 -15.547 -16.233 1.00 57.50 96 GLY A C 1
ATOM 748 O O . GLY A 1 96 ? 14.534 -16.340 -15.558 1.00 57.50 96 GLY A O 1
ATOM 749 N N . GLY A 1 97 ? 14.122 -14.230 -16.166 1.00 57.06 97 GLY A N 1
ATOM 750 C CA . GLY A 1 97 ? 15.168 -13.673 -15.296 1.00 57.06 97 GLY A CA 1
ATOM 751 C C . GLY A 1 97 ? 14.982 -12.209 -14.890 1.00 57.06 97 GLY A C 1
ATOM 752 O O . GLY A 1 97 ? 14.807 -11.323 -15.722 1.00 57.06 97 GLY A O 1
ATOM 753 N N . ILE A 1 98 ? 15.092 -11.928 -13.585 1.00 59.72 98 ILE A N 1
ATOM 754 C CA . ILE A 1 98 ? 15.191 -10.559 -13.053 1.00 59.72 98 ILE A CA 1
ATOM 755 C C . ILE A 1 98 ? 16.645 -10.097 -13.207 1.00 59.72 98 ILE A C 1
ATOM 757 O O . ILE A 1 98 ? 17.416 -10.096 -12.250 1.00 59.72 98 ILE A O 1
ATOM 761 N N . THR A 1 99 ? 17.056 -9.746 -14.422 1.00 56.72 99 THR A N 1
ATOM 762 C CA . THR A 1 99 ? 18.427 -9.286 -14.688 1.00 56.72 99 THR A CA 1
ATOM 763 C C . THR A 1 99 ? 18.433 -7.917 -15.354 1.00 56.72 99 THR A C 1
ATOM 765 O O . THR A 1 99 ? 17.767 -7.693 -16.361 1.00 56.72 99 THR A O 1
ATOM 768 N N . GLY A 1 100 ? 19.205 -6.990 -14.780 1.00 65.81 100 GLY A N 1
ATOM 769 C CA . GLY A 1 100 ? 19.390 -5.633 -15.294 1.00 65.81 100 GLY A CA 1
ATOM 770 C C . GLY A 1 100 ? 18.427 -4.585 -14.723 1.00 65.81 100 GLY A C 1
ATOM 771 O O . GLY A 1 100 ? 17.598 -4.846 -13.853 1.00 65.81 100 GLY A O 1
ATOM 772 N N . THR A 1 101 ? 18.549 -3.360 -15.234 1.00 65.25 101 THR A N 1
ATOM 773 C CA . THR A 1 101 ? 17.830 -2.162 -14.762 1.00 65.25 101 THR A CA 1
ATOM 774 C C . THR A 1 101 ? 16.309 -2.247 -14.922 1.00 65.25 101 THR A C 1
ATOM 776 O O . THR A 1 101 ? 15.574 -1.637 -14.145 1.00 65.25 101 THR A O 1
ATOM 779 N N . ILE A 1 102 ? 15.823 -3.028 -15.891 1.00 69.25 102 ILE A N 1
ATOM 780 C CA . ILE A 1 102 ? 14.391 -3.268 -16.132 1.00 69.25 102 ILE A CA 1
ATOM 781 C C . ILE A 1 102 ? 13.784 -4.098 -14.990 1.00 69.25 102 ILE A C 1
ATOM 783 O O . ILE A 1 102 ? 12.722 -3.747 -14.475 1.00 69.25 102 ILE A O 1
ATOM 787 N N . GLY A 1 10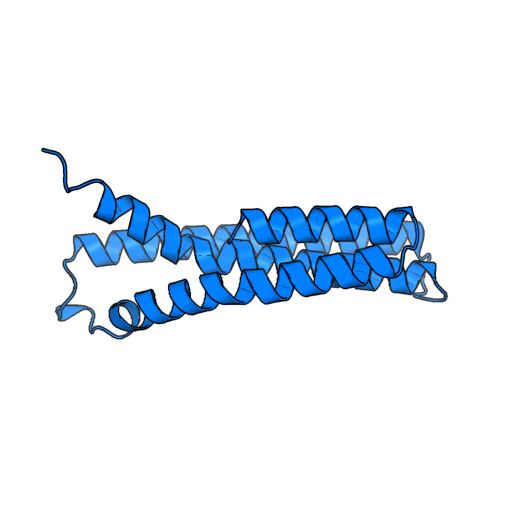3 ? 14.496 -5.131 -14.526 1.00 70.12 103 GLY A N 1
ATOM 788 C CA . GLY A 1 103 ? 14.079 -5.956 -13.391 1.00 70.12 103 GLY A CA 1
ATOM 789 C C . GLY A 1 103 ? 13.972 -5.152 -12.095 1.00 70.12 103 GLY A C 1
ATOM 790 O O . GLY A 1 103 ? 12.982 -5.270 -11.377 1.00 70.12 103 GLY A O 1
ATOM 791 N N . THR A 1 104 ? 14.931 -4.261 -11.827 1.00 72.50 104 THR A N 1
ATOM 792 C CA . THR A 1 104 ? 14.911 -3.406 -10.628 1.00 72.50 104 THR A CA 1
ATOM 793 C C . THR A 1 104 ? 13.745 -2.415 -10.637 1.00 72.50 104 THR A C 1
ATOM 795 O O . THR A 1 104 ? 13.084 -2.244 -9.614 1.00 72.50 104 THR A O 1
ATOM 798 N N . LYS A 1 105 ? 13.451 -1.782 -11.785 1.00 74.56 105 LYS A N 1
ATOM 799 C CA . LYS A 1 105 ? 12.295 -0.875 -11.931 1.00 74.56 105 LYS A CA 1
ATOM 800 C C . LYS A 1 105 ? 10.974 -1.604 -11.702 1.00 74.56 105 LYS A C 1
ATOM 802 O O . LYS A 1 105 ? 10.090 -1.077 -11.030 1.00 74.56 105 LYS A O 1
ATOM 807 N N . TYR A 1 106 ? 10.868 -2.821 -12.226 1.00 75.50 106 TYR A N 1
ATOM 808 C CA . TYR A 1 106 ? 9.700 -3.669 -12.043 1.00 75.50 106 TYR A CA 1
ATOM 809 C C . TYR A 1 106 ? 9.500 -4.077 -10.579 1.00 75.50 106 TYR A C 1
ATOM 811 O O . TYR A 1 106 ? 8.409 -3.914 -10.035 1.00 75.50 106 TYR A O 1
ATOM 819 N N . LEU A 1 107 ? 10.569 -4.533 -9.918 1.00 78.31 107 LEU A N 1
ATOM 820 C CA . LEU A 1 107 ? 10.537 -4.931 -8.511 1.00 78.31 107 LEU A CA 1
ATOM 821 C C . LEU A 1 107 ? 10.166 -3.753 -7.596 1.00 78.31 107 LEU A C 1
ATOM 823 O O . LEU A 1 107 ? 9.359 -3.914 -6.682 1.00 78.31 107 LEU A O 1
ATOM 827 N N . LEU A 1 108 ? 10.705 -2.558 -7.874 1.00 80.25 108 LEU A N 1
ATOM 828 C CA . LEU A 1 108 ? 10.329 -1.323 -7.180 1.00 80.25 108 LEU A CA 1
ATOM 829 C C . LEU A 1 108 ? 8.847 -1.001 -7.387 1.00 80.25 108 LEU A C 1
ATOM 831 O O . LEU A 1 108 ? 8.134 -0.779 -6.412 1.00 80.25 108 LEU A O 1
ATOM 835 N N . GLY A 1 109 ? 8.362 -1.022 -8.631 1.00 79.44 109 GLY A N 1
ATOM 836 C CA . GLY A 1 109 ? 6.951 -0.779 -8.939 1.00 79.44 109 GLY A CA 1
ATOM 837 C C . GLY A 1 109 ? 6.010 -1.741 -8.206 1.00 79.44 109 GLY A C 1
ATOM 838 O O . GLY A 1 109 ? 5.047 -1.297 -7.580 1.00 79.44 109 GLY A O 1
ATOM 839 N N . ALA A 1 110 ? 6.323 -3.039 -8.213 1.00 82.56 110 ALA A N 1
ATOM 840 C CA . ALA A 1 110 ? 5.545 -4.062 -7.512 1.00 82.56 110 ALA A CA 1
ATOM 841 C C . ALA A 1 110 ? 5.571 -3.872 -5.985 1.00 82.56 110 ALA A C 1
ATOM 843 O O . ALA A 1 110 ? 4.525 -3.916 -5.333 1.00 82.56 110 ALA A O 1
ATOM 844 N N . GLY A 1 111 ? 6.744 -3.597 -5.407 1.00 81.06 111 GLY A N 1
ATOM 845 C CA . GLY A 1 111 ? 6.884 -3.330 -3.973 1.00 81.06 111 GLY A CA 1
ATOM 846 C C . GLY A 1 111 ? 6.083 -2.105 -3.524 1.00 81.06 111 GLY A C 1
ATOM 847 O O . GLY A 1 111 ? 5.388 -2.146 -2.507 1.00 81.06 111 GLY A O 1
ATOM 848 N N . TYR A 1 112 ? 6.108 -1.028 -4.309 1.00 80.62 112 TYR A N 1
ATOM 849 C CA . TYR A 1 112 ? 5.341 0.174 -3.995 1.00 80.62 112 TYR A CA 1
ATOM 850 C C . TYR A 1 112 ? 3.838 0.009 -4.199 1.00 80.62 112 TYR A C 1
ATOM 852 O O . TYR A 1 112 ? 3.063 0.541 -3.406 1.00 80.62 112 TYR A O 1
ATOM 860 N N . TYR A 1 113 ? 3.412 -0.767 -5.196 1.00 82.06 113 TYR A N 1
ATOM 861 C CA . TYR A 1 113 ? 2.005 -1.132 -5.353 1.00 82.06 113 TYR A CA 1
ATOM 862 C C . TYR A 1 113 ? 1.462 -1.839 -4.102 1.00 82.06 113 TY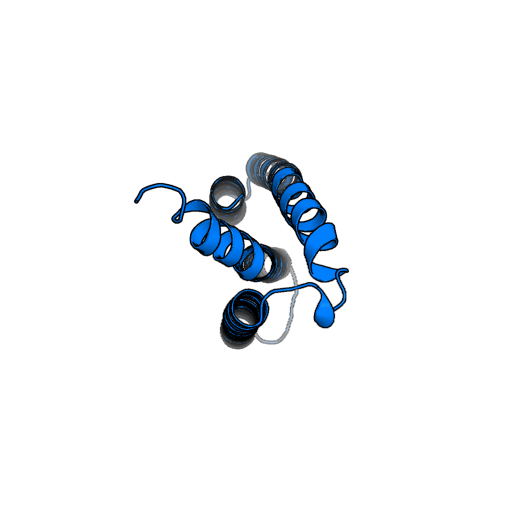R A C 1
ATOM 864 O O . TYR A 1 113 ? 0.383 -1.494 -3.612 1.00 82.06 113 TYR A O 1
ATOM 872 N N . LEU A 1 114 ? 2.221 -2.791 -3.547 1.00 82.00 114 LEU A N 1
ATOM 873 C CA . LEU A 1 114 ? 1.848 -3.488 -2.312 1.00 82.00 114 LEU A CA 1
ATOM 874 C C . LEU A 1 114 ? 1.771 -2.528 -1.121 1.00 82.00 114 LEU A C 1
ATOM 876 O O . LEU A 1 114 ? 0.805 -2.571 -0.358 1.00 82.00 114 LEU A O 1
ATOM 880 N N . LEU A 1 115 ? 2.745 -1.622 -0.999 1.00 82.12 115 LEU A N 1
ATOM 881 C CA . LEU A 1 115 ? 2.737 -0.575 0.024 1.00 82.12 115 LEU A CA 1
ATOM 882 C C . LEU A 1 115 ? 1.479 0.296 -0.072 1.00 82.12 115 LEU A C 1
ATOM 884 O O . LEU A 1 115 ? 0.779 0.465 0.924 1.00 82.12 115 LEU A O 1
ATOM 888 N N . PHE A 1 116 ? 1.138 0.808 -1.255 1.00 80.31 116 PHE A N 1
ATOM 889 C CA . PHE A 1 116 ? -0.059 1.634 -1.432 1.00 80.31 116 PHE A CA 1
ATOM 890 C C . PHE A 1 116 ? -1.351 0.874 -1.140 1.00 80.31 116 PHE A C 1
ATOM 892 O O . PHE A 1 116 ? -2.226 1.394 -0.446 1.00 80.31 116 PHE A O 1
ATOM 899 N N . SER A 1 117 ? -1.441 -0.372 -1.597 1.00 81.19 117 SER A N 1
ATOM 900 C CA . SER A 1 117 ? -2.586 -1.249 -1.337 1.00 81.19 117 SER A CA 1
ATOM 901 C C . SER A 1 117 ? -2.806 -1.472 0.162 1.00 81.19 117 SER A C 1
ATOM 903 O O . SER A 1 117 ? -3.943 -1.422 0.646 1.00 81.19 117 SER A O 1
ATOM 905 N N . TYR A 1 118 ? -1.716 -1.650 0.917 1.00 79.31 118 TYR A N 1
ATOM 906 C CA . TYR A 1 118 ? -1.757 -1.774 2.371 1.00 79.31 118 TYR A CA 1
ATOM 907 C C . TYR A 1 118 ? -2.220 -0.481 3.043 1.00 79.31 118 TYR A C 1
ATOM 909 O O . TYR A 1 118 ? -3.135 -0.524 3.865 1.00 79.31 118 TYR A O 1
ATOM 917 N N . PHE A 1 119 ? -1.646 0.670 2.677 1.00 75.81 119 PHE A N 1
ATOM 918 C CA . PHE A 1 119 ? -2.041 1.954 3.263 1.00 75.81 119 PHE A CA 1
ATOM 919 C C . PHE A 1 119 ? -3.525 2.248 3.038 1.00 75.81 119 PHE A C 1
ATOM 921 O O . PHE A 1 119 ? -4.201 2.651 3.979 1.00 75.81 119 PHE A O 1
ATOM 928 N N . ILE A 1 120 ? -4.050 1.991 1.838 1.00 77.56 120 ILE A N 1
ATOM 929 C CA . ILE A 1 120 ? -5.469 2.209 1.523 1.00 77.56 120 ILE A CA 1
ATOM 930 C C . ILE A 1 120 ? -6.368 1.288 2.357 1.00 77.56 120 ILE A C 1
ATOM 932 O O . ILE A 1 120 ? -7.353 1.737 2.943 1.00 77.56 120 ILE A O 1
ATOM 936 N N . SER A 1 121 ? -6.021 0.004 2.443 1.00 78.75 121 SER A N 1
ATOM 937 C CA . SER A 1 121 ? -6.854 -0.988 3.129 1.00 78.75 121 SER A CA 1
ATOM 938 C C . SER A 1 121 ? -6.812 -0.835 4.651 1.00 78.75 121 SER A C 1
ATOM 940 O O . SER A 1 121 ? -7.841 -0.957 5.313 1.00 78.75 121 SER A O 1
ATOM 942 N N . ALA A 1 122 ? -5.645 -0.518 5.218 1.00 72.81 122 ALA A N 1
ATOM 943 C CA . ALA A 1 122 ? -5.454 -0.384 6.662 1.00 72.81 122 ALA A CA 1
ATOM 944 C C . ALA A 1 122 ? -6.238 0.790 7.270 1.00 72.81 122 ALA A C 1
ATOM 946 O O . ALA A 1 122 ? -6.550 0.764 8.459 1.00 72.81 122 ALA A O 1
ATOM 947 N N . THR A 1 123 ? -6.583 1.809 6.477 1.00 71.69 123 THR A N 1
ATOM 948 C CA . THR A 1 123 ? -7.326 2.984 6.959 1.00 71.69 123 THR A CA 1
ATOM 949 C C . THR A 1 123 ? -8.809 2.970 6.648 1.00 71.69 123 THR A C 1
ATOM 951 O O . THR A 1 123 ? -9.530 3.844 7.127 1.00 71.69 123 THR A O 1
ATOM 954 N N . LEU A 1 124 ? -9.296 1.993 5.884 1.00 74.81 124 LEU A N 1
ATOM 955 C CA . LEU A 1 124 ? -10.722 1.881 5.582 1.00 74.81 124 LEU A CA 1
ATOM 956 C C . LEU A 1 124 ? -11.599 1.734 6.839 1.00 74.81 124 LEU A C 1
ATOM 958 O O . LEU A 1 124 ? -12.591 2.455 6.930 1.00 74.81 124 LEU A O 1
ATOM 962 N N . PRO A 1 125 ? -11.256 0.876 7.825 1.00 68.69 125 PRO A N 1
ATOM 963 C CA . PRO A 1 125 ? -12.054 0.740 9.044 1.00 68.69 125 PRO A CA 1
ATOM 964 C C . PRO A 1 125 ? -12.102 2.037 9.844 1.00 68.69 125 PRO A C 1
ATOM 966 O O . PRO A 1 125 ? -13.136 2.407 10.390 1.00 68.69 125 PRO A O 1
ATOM 969 N N . ALA A 1 126 ? -10.983 2.758 9.837 1.00 68.38 126 ALA A N 1
ATOM 970 C CA . ALA A 1 126 ? -10.799 3.991 10.570 1.00 68.38 126 ALA A CA 1
ATOM 971 C C . ALA A 1 126 ? -11.654 5.140 10.048 1.00 68.38 126 ALA A C 1
ATOM 973 O O . ALA A 1 126 ? -12.369 5.811 10.791 1.00 68.38 126 ALA A O 1
ATOM 974 N N . VAL A 1 127 ? -11.588 5.338 8.737 1.00 68.12 127 VAL A N 1
ATOM 975 C CA . VAL A 1 127 ? -12.354 6.370 8.049 1.00 68.12 127 VAL A CA 1
ATOM 976 C C . VAL A 1 127 ? -13.836 5.999 8.017 1.00 68.12 127 VAL A C 1
ATOM 978 O O . VAL A 1 127 ? -14.674 6.867 8.227 1.00 68.12 127 VAL A O 1
ATOM 981 N N . GLY A 1 128 ? -14.165 4.717 7.822 1.00 67.25 128 GLY A N 1
ATOM 982 C CA . GLY A 1 128 ? -15.544 4.225 7.840 1.00 67.25 128 GLY A CA 1
ATOM 983 C C . GLY A 1 128 ? -16.231 4.433 9.188 1.00 67.25 128 GLY A C 1
ATOM 984 O O . GLY A 1 128 ? -17.364 4.909 9.234 1.00 67.25 128 GLY A O 1
ATOM 985 N N . TYR A 1 129 ? -15.524 4.168 10.288 1.00 67.75 129 TYR A N 1
ATOM 986 C CA . TYR A 1 129 ? -16.013 4.456 11.634 1.00 67.75 129 TYR A CA 1
ATOM 987 C C . TYR A 1 129 ? -16.232 5.962 11.849 1.00 67.75 129 TYR A C 1
ATOM 989 O O . TYR A 1 129 ? -17.326 6.372 12.230 1.00 67.75 129 TYR A O 1
ATOM 997 N N . ALA A 1 130 ? -15.235 6.796 11.532 1.00 67.81 130 ALA A N 1
ATOM 998 C CA . ALA A 1 130 ? -15.347 8.246 11.694 1.00 67.81 130 ALA A CA 1
ATOM 999 C C . ALA A 1 130 ? -16.506 8.839 10.873 1.00 67.81 130 ALA A C 1
ATOM 1001 O O . ALA A 1 130 ? -17.263 9.646 11.393 1.00 67.81 130 ALA A O 1
ATOM 1002 N N . LEU A 1 131 ? -16.697 8.402 9.626 1.00 68.88 131 LEU A N 1
ATOM 1003 C CA . LEU A 1 131 ? -17.813 8.849 8.785 1.00 68.88 131 LEU A CA 1
ATOM 1004 C C . LEU A 1 131 ? -19.180 8.446 9.349 1.00 68.88 131 LEU A C 1
ATOM 1006 O O . LEU A 1 131 ? -20.111 9.238 9.280 1.00 68.88 131 LEU A O 1
ATOM 1010 N N . THR A 1 132 ? -19.294 7.246 9.924 1.00 66.88 132 THR A N 1
ATOM 1011 C CA . THR A 1 132 ? -20.576 6.733 10.439 1.00 66.88 132 THR A CA 1
ATOM 1012 C C . THR A 1 132 ? -21.008 7.444 11.725 1.00 66.88 132 THR A C 1
ATOM 1014 O O . THR A 1 132 ? -22.196 7.646 11.944 1.00 66.88 132 THR A O 1
ATOM 1017 N N . PHE A 1 133 ? -20.059 7.840 12.579 1.00 62.81 133 PHE A N 1
ATOM 1018 C CA . PHE A 1 133 ? -20.366 8.465 13.872 1.00 62.81 133 PHE A CA 1
ATOM 1019 C C . PHE A 1 133 ? -20.267 9.994 13.870 1.00 62.81 133 PHE A C 1
ATOM 1021 O O . PHE A 1 133 ? -20.902 10.632 14.702 1.00 62.81 133 PHE A O 1
ATOM 1028 N N . ASN A 1 134 ? -19.534 10.597 12.930 1.00 63.88 134 ASN A N 1
ATOM 1029 C CA . ASN A 1 134 ? -19.458 12.055 12.783 1.00 63.88 134 ASN A CA 1
ATOM 1030 C C . ASN A 1 134 ? -20.657 12.651 12.021 1.00 63.88 134 ASN A C 1
ATOM 1032 O O . ASN A 1 134 ? -20.790 13.866 11.972 1.00 63.88 134 ASN A O 1
ATOM 1036 N N . GLN A 1 135 ? -21.512 11.824 11.407 1.00 58.28 135 GLN A N 1
ATOM 1037 C CA . GLN A 1 135 ? -22.742 12.274 10.737 1.00 58.28 135 GLN A CA 1
ATOM 1038 C C . GLN A 1 135 ? -23.948 12.406 11.683 1.00 58.28 135 GLN A C 1
ATOM 1040 O O . GLN A 1 135 ? -24.916 13.056 11.322 1.00 58.28 135 GLN A O 1
ATOM 1045 N N . ASN A 1 136 ? -23.891 11.857 12.901 1.00 52.16 136 ASN A N 1
ATOM 1046 C CA . ASN A 1 136 ? -25.035 11.838 13.826 1.00 52.16 136 ASN A CA 1
ATOM 1047 C C . ASN A 1 136 ? -25.145 13.088 14.726 1.00 52.16 136 ASN A C 1
ATOM 1049 O O . ASN A 1 136 ? -25.742 13.012 15.796 1.00 52.16 136 ASN A O 1
ATOM 1053 N N . SER A 1 137 ? -24.534 14.217 14.354 1.00 48.38 137 SER A N 1
ATOM 1054 C CA . SER A 1 137 ? -24.599 15.468 15.132 1.00 48.38 137 SER A CA 1
ATOM 1055 C C . SER A 1 137 ? -25.543 16.528 14.556 1.00 48.38 137 SER A C 1
ATOM 1057 O O . SER A 1 137 ? -25.584 17.633 15.088 1.00 48.38 137 SER A O 1
ATOM 1059 N N . GLU A 1 138 ? -26.289 16.217 13.498 1.00 43.34 138 GLU A N 1
ATOM 1060 C CA . GLU A 1 138 ? -27.320 17.098 12.940 1.00 43.34 138 GLU A CA 1
ATOM 1061 C C . GLU A 1 138 ? -28.608 16.297 12.741 1.00 43.34 138 GLU A C 1
ATOM 1063 O O . GLU A 1 138 ? -28.823 15.740 11.672 1.00 43.34 138 GLU A O 1
ATOM 1068 N N . ASP A 1 139 ? -29.396 16.191 13.813 1.00 39.22 139 ASP A N 1
ATOM 1069 C CA . ASP A 1 139 ? -30.868 16.158 13.817 1.00 39.22 139 ASP A CA 1
ATOM 1070 C C . ASP A 1 139 ? -31.377 16.462 15.240 1.00 39.22 139 ASP A C 1
ATOM 1072 O O . ASP A 1 139 ? -30.994 15.738 16.191 1.00 39.22 139 ASP A O 1
#

Secondary structure (DSSP, 8-state):
-HHHHHHHHHHHHHHHHH--HHHHHHHHHHHHHHHHHHHHHHHHHHHHHTS-GGGS-HHHHHHHHHHHHHHHHHHHHHHHHHHHHHHHHHHHHHTT---SHHHHHHHHHHHHHHHHHHHHHHHHHHHHHHHHHHTTT--

Mean predicted aligned error: 10.19 Å

Solvent-accessible surface area (backbone atoms only — not comparable to full-atom values): 7548 Å² total; per-residue (Å²): 82,69,66,33,51,52,52,18,50,52,25,44,53,50,16,70,73,69,68,36,68,67,30,50,51,53,16,52,52,30,48,57,59,26,46,54,53,50,48,53,50,49,57,67,41,49,68,59,73,70,50,60,74,90,80,50,57,80,64,59,54,52,53,51,53,51,32,44,51,52,20,51,52,49,36,51,50,45,51,50,54,50,50,52,52,50,51,54,51,44,55,70,75,35,74,87,52,85,66,63,74,66,35,55,53,49,52,50,51,54,53,49,50,53,52,52,44,47,59,57,26,72,43,38,37,55,52,50,51,50,57,65,62,68,60,74,80,76,129

Organism: NCBI:txid525264